Protein AF-X1F3S2-F1 (afdb_monomer_lite)

Organism: NCBI:txid412755

Secondary structure (DSSP, 8-state):
--HHHHHHHHHHHHHHHHTT----S-------GGGGT--TT--------TTS-HHHHHHHHHHHHHHHHTPEEEEES--GGGGGGS-TT-EEESSGGGGGG-SSEEEEE---

Structure (mmCIF, N/CA/C/O backbone):
data_AF-X1F3S2-F1
#
_entry.id   AF-X1F3S2-F1
#
loop_
_atom_site.group_PDB
_atom_site.id
_atom_site.type_symbol
_atom_site.label_atom_id
_atom_site.label_alt_id
_atom_site.label_comp_id
_atom_site.label_asym_id
_atom_site.label_entity_id
_atom_site.label_seq_id
_atom_site.pdbx_PDB_ins_code
_atom_site.Cartn_x
_atom_site.Cartn_y
_atom_site.Cartn_z
_atom_site.occupancy
_atom_site.B_iso_or_equiv
_atom_site.auth_seq_id
_atom_site.auth_comp_id
_atom_site.auth_asym_id
_atom_site.auth_atom_id
_atom_site.pdbx_PDB_model_num
ATOM 1 N N . MET A 1 1 ? 14.812 35.499 50.264 1.00 55.56 1 MET A N 1
ATOM 2 C CA . MET A 1 1 ? 15.473 34.637 49.257 1.00 55.56 1 MET A CA 1
ATOM 3 C C . MET A 1 1 ? 14.447 33.726 48.569 1.00 55.56 1 MET A C 1
ATOM 5 O O . MET A 1 1 ? 14.837 32.706 48.038 1.00 55.56 1 MET A O 1
ATOM 9 N N . GLU A 1 2 ? 13.157 34.105 48.549 1.00 55.97 2 GLU A N 1
ATOM 10 C CA . GLU A 1 2 ? 12.040 33.260 48.076 1.00 55.97 2 GLU A CA 1
ATOM 11 C C . GLU A 1 2 ? 11.447 33.723 46.730 1.00 55.97 2 GLU A C 1
ATOM 13 O O . GLU A 1 2 ? 10.781 32.952 46.052 1.00 55.97 2 GLU A O 1
ATOM 18 N N . GLU A 1 3 ? 11.716 34.956 46.284 1.00 54.38 3 GLU A N 1
ATOM 19 C CA . GLU A 1 3 ? 11.171 35.478 45.015 1.00 54.38 3 GLU A CA 1
ATOM 20 C C . GLU A 1 3 ? 11.882 34.941 43.761 1.00 54.38 3 GLU A C 1
ATOM 22 O O . GLU A 1 3 ? 11.318 34.991 42.670 1.00 54.38 3 GLU A O 1
ATOM 27 N N . ARG A 1 4 ? 13.114 34.422 43.886 1.00 55.22 4 ARG A N 1
ATOM 28 C CA . ARG A 1 4 ? 13.872 33.885 42.738 1.00 55.22 4 ARG A CA 1
ATOM 29 C C . ARG A 1 4 ? 13.386 32.496 42.322 1.00 55.22 4 ARG A C 1
ATOM 31 O O . ARG A 1 4 ? 13.221 32.257 41.132 1.00 55.22 4 ARG A O 1
ATOM 38 N N . ASP A 1 5 ? 13.056 31.648 43.292 1.00 56.59 5 ASP A N 1
ATOM 39 C CA . ASP A 1 5 ? 12.598 30.275 43.044 1.00 56.59 5 ASP A CA 1
ATOM 40 C C . ASP A 1 5 ? 11.200 30.225 42.411 1.00 56.59 5 ASP A C 1
ATOM 42 O O . ASP A 1 5 ? 10.873 29.287 41.684 1.00 56.59 5 ASP A O 1
ATOM 46 N N . ASN A 1 6 ? 10.366 31.243 42.654 1.00 58.62 6 ASN A N 1
ATOM 47 C CA . ASN A 1 6 ? 9.020 31.299 42.084 1.00 58.62 6 ASN A CA 1
ATOM 48 C C . ASN A 1 6 ? 9.043 31.698 40.598 1.00 58.62 6 ASN A C 1
ATOM 50 O O . ASN A 1 6 ? 8.272 31.172 39.803 1.00 58.62 6 ASN A O 1
ATOM 54 N N . LYS A 1 7 ? 9.985 32.567 40.205 1.00 61.03 7 LYS A N 1
ATOM 55 C CA . LYS A 1 7 ? 10.133 33.013 38.814 1.00 61.03 7 LYS A CA 1
ATOM 56 C C . LYS A 1 7 ? 10.701 31.919 37.904 1.00 61.03 7 LYS A C 1
ATOM 58 O O . LYS A 1 7 ? 10.229 31.754 36.787 1.00 61.03 7 LYS A O 1
ATOM 63 N N . GLU A 1 8 ? 11.657 31.128 38.394 1.00 59.09 8 GLU A N 1
ATOM 64 C CA . GLU A 1 8 ? 12.211 30.000 37.627 1.00 59.09 8 GLU A CA 1
ATOM 65 C C . GLU A 1 8 ? 11.173 28.899 37.375 1.00 59.09 8 GLU A C 1
ATOM 67 O O . GLU A 1 8 ? 11.153 28.297 36.301 1.00 59.09 8 GLU A O 1
ATOM 72 N N . ARG A 1 9 ? 10.271 28.652 38.333 1.00 61.91 9 ARG A N 1
ATOM 73 C CA . ARG A 1 9 ? 9.163 27.703 38.149 1.00 61.91 9 ARG A CA 1
ATOM 74 C C . ARG A 1 9 ? 8.175 28.173 37.090 1.00 61.91 9 ARG A C 1
ATOM 76 O O . ARG A 1 9 ? 7.742 27.355 36.277 1.00 61.91 9 ARG A O 1
ATOM 83 N N . ASP A 1 10 ? 7.869 29.466 37.069 1.00 69.94 10 ASP A N 1
ATOM 84 C CA . ASP A 1 10 ? 6.988 30.052 36.062 1.00 69.94 10 ASP A CA 1
ATOM 85 C C . ASP A 1 10 ? 7.624 29.981 34.664 1.00 69.94 10 ASP A C 1
ATOM 87 O O . ASP A 1 10 ? 6.979 29.485 33.738 1.00 69.94 10 ASP A O 1
ATOM 91 N N . ASP A 1 11 ? 8.910 30.321 34.525 1.00 72.75 11 ASP A N 1
ATOM 92 C CA . ASP A 1 11 ? 9.635 30.264 33.245 1.00 72.75 11 ASP A CA 1
ATOM 93 C C . ASP A 1 11 ? 9.742 28.826 32.694 1.00 72.75 11 ASP A C 1
ATOM 95 O O . ASP A 1 11 ? 9.535 28.586 31.500 1.00 72.75 11 ASP A O 1
ATOM 99 N N . ILE A 1 12 ? 10.006 27.838 33.559 1.00 70.75 12 ILE A N 1
ATOM 100 C CA . ILE A 1 12 ? 10.036 26.418 33.171 1.00 70.75 12 ILE A CA 1
ATOM 101 C C . ILE A 1 12 ? 8.637 25.944 32.769 1.00 70.75 12 ILE A C 1
ATOM 103 O O . ILE A 1 12 ? 8.486 25.239 31.771 1.00 70.75 12 ILE A O 1
ATOM 107 N N . SER A 1 13 ? 7.598 26.346 33.503 1.00 71.00 13 SER A N 1
ATOM 108 C CA . SER A 1 13 ? 6.221 25.965 33.181 1.00 71.00 13 SER A CA 1
ATOM 109 C C . SER A 1 13 ? 5.749 26.556 31.846 1.00 71.00 13 SER A C 1
ATOM 111 O O . SER A 1 13 ? 5.051 25.891 31.076 1.00 71.00 13 SER A O 1
ATOM 113 N N . GLU A 1 14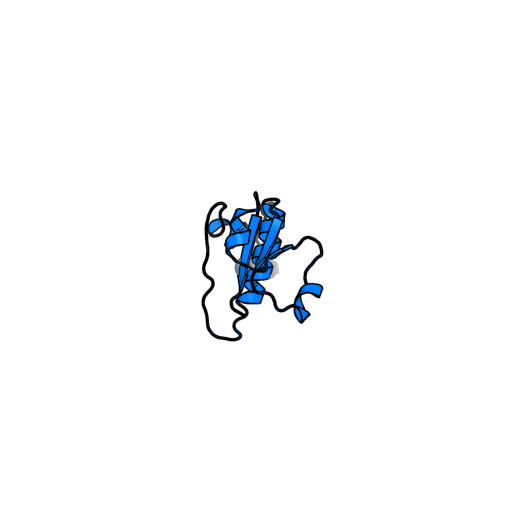 ? 6.180 27.777 31.522 1.00 74.31 14 GLU A N 1
ATOM 114 C CA . GLU A 1 14 ? 5.877 28.435 30.255 1.00 74.31 14 GLU A CA 1
ATOM 115 C C . GLU A 1 14 ? 6.669 27.812 29.094 1.00 74.31 14 GLU A C 1
ATOM 117 O O . GLU A 1 14 ? 6.129 27.609 28.001 1.00 74.31 14 GLU A O 1
ATOM 122 N N . PHE A 1 15 ? 7.923 27.420 29.345 1.00 73.88 15 PHE A N 1
ATOM 123 C CA . PHE A 1 15 ? 8.744 26.665 28.401 1.00 73.88 15 PHE A CA 1
ATOM 124 C C . PHE A 1 15 ? 8.133 25.292 28.071 1.00 73.88 15 PHE A C 1
ATOM 126 O O . PHE A 1 15 ? 8.002 24.942 26.896 1.00 73.88 15 PHE A O 1
ATOM 133 N N . LEU A 1 16 ? 7.682 24.542 29.081 1.00 71.56 16 LEU A N 1
ATOM 134 C CA . LEU A 1 16 ? 7.043 23.232 28.902 1.00 71.56 16 LEU A CA 1
ATOM 135 C C . LEU A 1 16 ? 5.702 23.335 28.158 1.00 71.56 16 LEU A C 1
ATOM 137 O O . LEU A 1 16 ? 5.420 22.517 27.278 1.00 71.56 16 LEU A O 1
ATOM 141 N N . LYS A 1 17 ? 4.922 24.395 28.413 1.00 73.88 17 LYS A N 1
ATOM 142 C CA . LYS A 1 17 ? 3.705 24.702 27.643 1.00 73.88 17 LYS A CA 1
ATOM 143 C C . LYS A 1 17 ? 3.999 25.024 26.179 1.00 73.88 17 LYS A C 1
ATOM 145 O O . LYS A 1 17 ? 3.293 24.526 25.304 1.00 73.88 17 LYS A O 1
ATOM 150 N N . LYS A 1 18 ? 5.045 25.808 25.883 1.00 70.81 18 LYS A N 1
ATOM 151 C CA . LYS A 1 18 ? 5.471 26.087 24.495 1.00 70.81 18 LYS A CA 1
ATOM 152 C C . LYS A 1 18 ? 5.952 24.834 23.760 1.00 70.81 18 LYS A C 1
ATOM 154 O O . LYS A 1 18 ? 5.763 24.745 22.552 1.00 70.81 18 LYS A O 1
ATOM 159 N N . MET A 1 19 ? 6.520 23.868 24.481 1.00 67.12 19 MET A N 1
ATOM 160 C CA . MET A 1 19 ? 6.946 22.568 23.945 1.00 67.12 19 MET A CA 1
ATOM 161 C C . MET A 1 19 ? 5.803 21.544 23.818 1.00 67.12 19 MET A C 1
ATOM 163 O O . MET A 1 19 ? 6.040 20.415 23.396 1.00 67.12 19 MET A O 1
ATOM 167 N N . GLY A 1 20 ? 4.559 21.916 24.147 1.00 57.41 20 GLY A N 1
ATOM 168 C CA . GLY A 1 20 ? 3.384 21.059 23.957 1.00 57.41 20 GLY A CA 1
ATOM 169 C C . GLY A 1 20 ? 3.217 19.953 25.004 1.00 57.41 20 GLY A C 1
ATOM 170 O O . GLY A 1 20 ? 2.377 19.073 24.825 1.00 57.41 20 GLY A O 1
ATOM 171 N N . MET A 1 21 ? 3.971 19.998 26.106 1.00 63.75 21 MET A N 1
ATOM 172 C CA . MET A 1 21 ? 3.823 19.072 27.231 1.00 63.75 21 MET A CA 1
ATOM 173 C C . MET A 1 21 ? 2.787 19.631 28.212 1.00 63.75 21 MET A C 1
ATOM 175 O O . MET A 1 21 ? 3.121 20.199 29.248 1.00 63.75 21 MET A O 1
ATOM 179 N N . ASN A 1 22 ? 1.507 19.515 27.854 1.00 61.72 22 ASN A N 1
ATOM 180 C CA . ASN A 1 22 ? 0.426 19.731 28.811 1.00 61.72 22 ASN A CA 1
ATOM 181 C C . ASN A 1 22 ? 0.280 18.476 29.676 1.00 61.72 22 ASN A C 1
ATOM 183 O O . ASN A 1 22 ? -0.177 17.436 29.198 1.00 61.72 22 ASN A O 1
ATOM 187 N N . ASP A 1 23 ? 0.652 18.588 30.948 1.00 59.47 23 ASP A N 1
ATOM 188 C CA . ASP A 1 23 ? 0.360 17.572 31.950 1.00 59.47 23 ASP A CA 1
ATOM 189 C C . ASP A 1 23 ? -1.161 17.419 32.126 1.00 59.47 23 ASP A C 1
ATOM 191 O O . ASP A 1 23 ? -1.880 18.373 32.419 1.00 59.47 23 ASP A O 1
ATOM 195 N N . GLN A 1 24 ? -1.617 16.172 31.985 1.00 55.50 24 GLN A N 1
ATOM 196 C CA . GLN A 1 24 ? -2.928 15.648 32.386 1.00 55.50 24 GLN A CA 1
ATOM 197 C C . GLN A 1 24 ? -4.149 16.027 31.531 1.00 55.50 24 GLN A C 1
ATOM 199 O O . GLN A 1 24 ? -5.086 16.692 31.965 1.00 55.50 24 GLN A O 1
ATOM 204 N N . GLN A 1 25 ? -4.232 15.392 30.366 1.00 51.31 25 GLN A N 1
ATOM 205 C CA . GLN A 1 25 ? -5.444 14.670 29.959 1.00 51.31 25 GLN A CA 1
ATOM 206 C C . GLN A 1 25 ? -5.002 13.251 29.573 1.00 51.31 25 GLN A C 1
ATOM 208 O O . GLN A 1 25 ? -3.878 13.109 29.085 1.00 51.31 25 GLN A O 1
ATOM 213 N N . PRO A 1 26 ? -5.808 12.186 29.765 1.00 44.62 26 PRO A N 1
ATOM 214 C CA . PRO A 1 26 ? -5.579 10.973 28.997 1.00 44.62 26 PRO A CA 1
ATOM 215 C C . PRO A 1 26 ? -5.722 11.420 27.549 1.00 44.62 26 PRO A C 1
ATOM 217 O O . PRO A 1 26 ? -6.828 11.718 27.100 1.00 44.62 26 PRO A O 1
ATOM 220 N N . VAL A 1 27 ? -4.596 11.615 26.866 1.00 51.16 27 VAL A N 1
ATOM 221 C CA . VAL A 1 27 ? -4.590 11.969 25.455 1.00 51.16 27 VAL A CA 1
ATOM 222 C C . VAL A 1 27 ? -5.225 10.764 24.787 1.00 51.16 27 VAL A C 1
ATOM 224 O O . VAL A 1 27 ? -4.573 9.745 24.563 1.00 51.16 27 VAL A O 1
ATOM 227 N N . ALA A 1 28 ? -6.538 10.848 24.549 1.00 52.91 28 ALA A N 1
ATOM 228 C CA . ALA A 1 28 ? -7.183 10.047 23.533 1.00 52.91 28 ALA A CA 1
ATOM 229 C C . ALA A 1 28 ? -6.229 10.100 22.337 1.00 52.91 28 ALA A C 1
ATOM 231 O O . ALA A 1 28 ? -5.758 11.205 22.030 1.00 52.91 28 ALA A O 1
ATOM 232 N N . PRO A 1 29 ? -5.847 8.940 21.770 1.00 52.91 29 PRO A N 1
ATOM 233 C CA . PRO A 1 29 ? -4.778 8.867 20.787 1.00 52.91 29 PRO A CA 1
ATOM 234 C C . PRO A 1 29 ? -5.027 9.977 19.783 1.00 52.91 29 PRO A C 1
ATOM 236 O O . PRO A 1 29 ? -6.136 10.059 19.251 1.00 52.91 29 PRO A O 1
ATOM 239 N N . VAL A 1 30 ? -4.066 10.901 19.659 1.00 56.41 30 VAL A N 1
ATOM 240 C CA . VAL A 1 30 ? -4.200 12.070 18.789 1.00 56.41 30 VAL A CA 1
ATOM 241 C C . VAL A 1 30 ? -4.614 11.513 17.442 1.00 56.41 30 VAL A C 1
ATOM 243 O O . VAL A 1 30 ? -3.822 10.811 16.816 1.00 56.41 30 VAL A O 1
ATOM 246 N N . ALA A 1 31 ? -5.885 11.715 17.080 1.00 64.25 31 ALA A N 1
ATOM 247 C CA . ALA A 1 31 ? -6.457 11.066 15.914 1.00 64.25 31 ALA A CA 1
ATOM 248 C C . ALA A 1 31 ? -5.540 11.397 14.743 1.00 64.25 31 ALA A C 1
ATOM 250 O O . ALA A 1 31 ? -5.250 12.578 14.509 1.00 64.25 31 ALA A O 1
ATOM 251 N N . ASN A 1 32 ? -5.021 10.358 14.087 1.00 81.19 32 ASN A N 1
ATOM 252 C CA . ASN A 1 32 ? -4.096 10.532 12.984 1.00 81.19 32 ASN A CA 1
ATOM 253 C C . ASN A 1 32 ? -4.770 11.496 11.996 1.00 81.19 32 ASN A C 1
ATOM 255 O O . ASN A 1 32 ? -5.954 11.338 11.706 1.00 81.19 32 ASN A O 1
ATOM 259 N N . GLN A 1 33 ? -4.079 12.535 11.518 1.00 87.94 33 GLN A N 1
ATOM 260 C CA . GLN A 1 33 ? -4.702 13.503 10.603 1.00 87.94 33 GLN A CA 1
ATOM 261 C C . GLN A 1 33 ? -5.280 12.803 9.366 1.00 87.94 33 GLN A C 1
ATOM 263 O O . GLN A 1 33 ? -6.327 13.210 8.859 1.00 87.94 33 GLN A O 1
ATOM 268 N N . TRP A 1 34 ? -4.655 11.696 8.960 1.00 91.75 34 TRP A N 1
ATOM 269 C CA . TRP A 1 34 ? -5.141 10.815 7.909 1.00 91.75 34 TRP A CA 1
ATOM 270 C C . TRP A 1 34 ? -6.529 10.236 8.196 1.00 91.75 34 TRP A C 1
ATOM 272 O O . TRP A 1 34 ? -7.293 10.055 7.259 1.00 91.75 34 TRP A O 1
ATOM 282 N N . ASP A 1 35 ? -6.930 10.053 9.457 1.00 90.44 35 ASP A N 1
ATOM 283 C CA . ASP A 1 35 ? -8.252 9.525 9.822 1.00 90.44 35 ASP A CA 1
ATOM 284 C C . ASP A 1 35 ? -9.393 10.460 9.427 1.00 90.44 35 ASP A C 1
ATOM 286 O O . ASP A 1 35 ? -10.539 10.030 9.321 1.00 90.44 35 ASP A O 1
ATOM 290 N N . ARG A 1 36 ? -9.094 11.746 9.222 1.00 89.75 36 ARG A N 1
ATOM 291 C CA . ARG A 1 36 ? -10.062 12.730 8.727 1.00 89.75 36 ARG A CA 1
ATOM 292 C C . ARG A 1 36 ? -10.168 12.726 7.204 1.00 89.75 36 ARG A C 1
ATOM 294 O O . ARG A 1 36 ? -11.151 13.230 6.674 1.00 89.75 36 ARG A O 1
ATOM 301 N N . VAL A 1 37 ? -9.154 12.205 6.518 1.00 90.94 37 VAL A N 1
ATOM 302 C CA . VAL A 1 37 ? -9.033 12.222 5.054 1.00 90.94 37 VAL A CA 1
ATOM 303 C C . VAL A 1 37 ? -9.456 10.879 4.474 1.00 90.94 37 VAL A C 1
ATOM 305 O O . VAL A 1 37 ? -10.287 10.834 3.569 1.00 90.94 37 VAL A O 1
ATOM 308 N N . ILE A 1 38 ? -8.900 9.796 5.014 1.00 91.69 38 ILE A N 1
ATOM 309 C CA . ILE A 1 38 ? -9.117 8.424 4.578 1.00 91.69 38 ILE A CA 1
ATOM 310 C C . ILE A 1 38 ? -10.403 7.894 5.204 1.00 91.69 38 ILE A C 1
ATOM 312 O O . ILE A 1 38 ? -10.542 7.819 6.423 1.00 91.69 38 ILE A O 1
ATOM 316 N N . GLN A 1 39 ? -11.347 7.539 4.344 1.00 88.56 39 GLN A N 1
ATOM 317 C CA . GLN A 1 39 ? -12.658 7.006 4.667 1.00 88.56 39 GLN A CA 1
ATOM 318 C C . GLN A 1 39 ? -12.926 5.795 3.764 1.00 88.56 39 GLN A C 1
ATOM 320 O O . GLN A 1 39 ? -12.438 5.756 2.630 1.00 88.56 39 GLN A O 1
ATOM 325 N N . PRO A 1 40 ? -13.703 4.803 4.228 1.00 88.44 40 PRO A N 1
ATOM 326 C CA . PRO A 1 40 ? -14.123 3.687 3.387 1.00 88.44 40 PRO A CA 1
ATOM 327 C C . PRO A 1 40 ? -14.857 4.152 2.118 1.00 88.44 40 PRO A C 1
ATOM 329 O O . PRO A 1 40 ? -15.436 5.239 2.084 1.00 88.44 40 PRO A O 1
ATOM 332 N N . 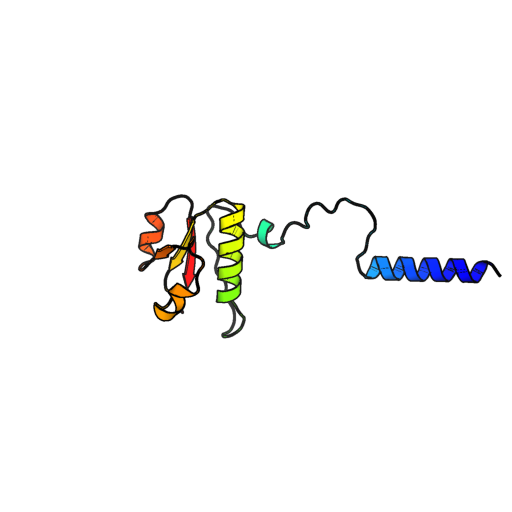ASN A 1 41 ? -14.878 3.302 1.087 1.00 89.62 41 ASN A N 1
ATOM 333 C CA . ASN A 1 41 ? -15.584 3.551 -0.181 1.00 89.62 41 ASN A CA 1
ATOM 334 C C . ASN A 1 41 ? -15.146 4.836 -0.907 1.00 89.62 41 ASN A C 1
ATOM 336 O O . ASN A 1 41 ? -15.960 5.515 -1.531 1.00 89.62 41 ASN A O 1
ATOM 340 N N . SER A 1 42 ? -13.864 5.182 -0.803 1.00 92.44 42 SER A N 1
ATOM 341 C CA . SER A 1 42 ? -13.276 6.376 -1.414 1.00 92.44 42 SER A CA 1
ATOM 342 C C . SER A 1 42 ? -12.000 6.020 -2.176 1.00 92.44 42 SER A C 1
ATOM 344 O O . SER A 1 42 ? -11.333 5.035 -1.865 1.00 92.44 42 SER A O 1
ATOM 346 N N . SER A 1 43 ? -11.648 6.841 -3.164 1.00 93.25 43 SER A N 1
ATOM 347 C CA . SER A 1 43 ? -10.397 6.725 -3.918 1.00 93.25 43 SER A CA 1
ATOM 348 C C . SER A 1 43 ? -9.565 7.989 -3.736 1.00 93.25 43 SER A C 1
ATOM 350 O O . SER A 1 43 ? -10.102 9.097 -3.740 1.00 93.25 43 SER A O 1
ATOM 352 N N . TYR A 1 44 ? -8.253 7.819 -3.589 1.00 94.94 44 TYR A N 1
ATOM 353 C CA . TYR A 1 44 ? -7.310 8.901 -3.314 1.00 94.94 44 TYR A CA 1
ATOM 354 C C . TYR A 1 44 ? -6.184 8.890 -4.343 1.00 94.94 44 TYR A C 1
ATOM 356 O O . TYR A 1 44 ? -5.731 7.825 -4.754 1.00 94.94 44 TYR A O 1
ATOM 364 N N . LEU A 1 45 ? -5.714 10.077 -4.726 1.00 94.88 45 LEU A N 1
ATOM 365 C CA . LEU A 1 45 ? -4.576 10.255 -5.623 1.00 94.88 45 LEU A CA 1
ATOM 366 C C . LEU A 1 45 ? -3.440 10.951 -4.867 1.00 94.88 45 LEU A C 1
ATOM 368 O O . LEU A 1 45 ? -3.621 12.056 -4.354 1.00 94.88 45 LEU A O 1
ATOM 372 N N . ILE A 1 46 ? -2.270 10.314 -4.814 1.00 93.81 46 ILE A N 1
ATOM 373 C CA . ILE A 1 46 ? -1.061 10.882 -4.207 1.00 93.81 46 ILE A CA 1
ATOM 374 C C . ILE A 1 46 ? -0.177 11.431 -5.328 1.00 93.81 46 ILE A C 1
ATOM 376 O O . ILE A 1 46 ? 0.337 10.677 -6.150 1.00 93.81 46 ILE A O 1
ATOM 380 N N . VAL A 1 47 ? 0.019 12.750 -5.350 1.00 93.88 47 VAL A N 1
ATOM 381 C CA . VAL A 1 47 ? 0.815 13.456 -6.369 1.00 93.88 47 VAL A CA 1
ATOM 382 C C . VAL A 1 47 ? 2.038 14.135 -5.760 1.00 93.88 47 VAL A C 1
ATOM 384 O O . VAL A 1 47 ? 2.071 14.429 -4.568 1.00 93.88 47 VAL A O 1
ATOM 387 N N . GLY A 1 48 ? 3.051 14.392 -6.587 1.00 93.19 48 GLY A N 1
ATOM 388 C CA . GLY A 1 48 ? 4.295 15.044 -6.177 1.00 93.19 48 GLY A CA 1
ATOM 389 C C . GLY A 1 48 ? 5.483 14.634 -7.044 1.00 93.19 48 GLY A C 1
ATOM 390 O O . GLY A 1 48 ? 5.407 13.661 -7.800 1.00 93.19 48 GLY A O 1
ATOM 391 N N . ASP A 1 49 ? 6.598 15.344 -6.901 1.00 93.81 49 ASP A N 1
ATOM 392 C CA . ASP A 1 49 ? 7.798 15.135 -7.716 1.00 93.81 49 ASP A CA 1
ATOM 393 C C . ASP A 1 49 ? 8.430 13.747 -7.516 1.00 93.81 49 ASP A C 1
ATOM 395 O O . ASP A 1 49 ? 8.148 13.024 -6.549 1.00 93.81 49 ASP A O 1
ATOM 399 N N . VAL A 1 50 ? 9.288 13.337 -8.450 1.00 92.06 50 VAL A N 1
ATOM 400 C CA . VAL A 1 50 ? 10.044 12.078 -8.357 1.00 92.06 50 VAL A CA 1
ATOM 401 C C . VAL A 1 50 ? 10.937 12.100 -7.110 1.00 92.06 50 VAL A C 1
ATOM 403 O O . VAL A 1 50 ? 11.561 13.108 -6.802 1.00 92.06 50 VAL A O 1
ATOM 406 N N . GLY A 1 51 ? 10.987 10.986 -6.372 1.00 91.12 51 GLY A N 1
ATOM 407 C CA . GLY A 1 51 ? 11.828 10.861 -5.172 1.00 91.12 51 GLY A CA 1
ATOM 408 C C . GLY A 1 51 ? 11.244 11.446 -3.879 1.00 91.12 51 GLY A C 1
ATOM 409 O O . GLY A 1 51 ? 11.893 11.376 -2.844 1.00 91.12 51 GLY A O 1
ATOM 410 N N . THR A 1 52 ? 10.010 11.961 -3.890 1.00 94.31 52 THR A N 1
ATOM 411 C CA . THR A 1 52 ? 9.349 12.543 -2.696 1.00 94.31 52 THR A CA 1
ATOM 412 C C . THR A 1 52 ? 8.712 11.518 -1.747 1.00 94.31 52 THR A C 1
ATOM 414 O O . THR A 1 52 ? 8.095 11.895 -0.756 1.00 94.31 52 THR A O 1
ATOM 417 N N . GLY A 1 53 ? 8.849 10.217 -2.027 1.00 94.00 53 GLY A N 1
ATOM 418 C CA . GLY A 1 53 ? 8.357 9.154 -1.142 1.00 94.00 53 GLY A CA 1
ATOM 419 C C . GLY A 1 53 ? 6.870 8.808 -1.287 1.00 94.00 53 GLY A C 1
ATOM 420 O O . GLY A 1 53 ? 6.300 8.226 -0.372 1.00 94.00 53 GLY A O 1
ATOM 421 N N . LYS A 1 54 ? 6.236 9.116 -2.428 1.00 94.69 54 LYS A N 1
ATOM 422 C CA . LYS A 1 54 ? 4.813 8.808 -2.686 1.00 94.69 54 LYS A CA 1
ATOM 423 C C . LYS A 1 54 ? 4.464 7.331 -2.488 1.00 94.69 54 LYS A C 1
ATOM 425 O O . LYS A 1 54 ? 3.555 7.037 -1.722 1.00 94.69 54 LYS A O 1
ATOM 430 N N . SER A 1 55 ? 5.206 6.415 -3.117 1.00 92.38 55 SER A N 1
ATOM 431 C CA . SER A 1 55 ? 4.960 4.974 -2.966 1.00 92.38 55 SER A CA 1
ATOM 432 C C . SER A 1 55 ? 5.176 4.527 -1.519 1.00 92.38 55 SER A C 1
ATOM 434 O O . SER A 1 55 ? 4.362 3.787 -0.984 1.00 92.38 55 SER A O 1
ATOM 436 N N . ALA A 1 56 ? 6.205 5.040 -0.832 1.00 92.75 56 ALA A N 1
ATOM 437 C CA . ALA A 1 56 ? 6.435 4.729 0.583 1.00 92.75 56 ALA A CA 1
ATOM 438 C C . ALA A 1 56 ? 5.258 5.174 1.471 1.00 92.75 56 ALA A C 1
ATOM 440 O O . ALA A 1 56 ? 4.802 4.410 2.320 1.00 92.75 56 ALA A O 1
ATOM 441 N N . LEU A 1 57 ? 4.723 6.378 1.238 1.00 94.62 57 LEU A N 1
ATOM 442 C CA . LEU A 1 57 ? 3.516 6.852 1.912 1.00 94.62 57 LEU A CA 1
ATOM 443 C C . LEU A 1 57 ? 2.301 5.977 1.574 1.00 94.62 57 LEU A C 1
ATOM 445 O O . LEU A 1 57 ? 1.528 5.649 2.469 1.00 94.62 57 LEU A O 1
ATOM 449 N N . ALA A 1 58 ? 2.139 5.579 0.311 1.00 95.12 58 ALA A N 1
ATOM 450 C CA . ALA A 1 58 ? 1.036 4.726 -0.116 1.00 95.12 58 ALA A CA 1
ATOM 451 C C . ALA A 1 58 ? 1.059 3.365 0.593 1.00 95.12 58 ALA A C 1
ATOM 453 O O . ALA A 1 58 ? 0.038 2.968 1.147 1.00 95.12 58 ALA A O 1
ATOM 454 N N . TYR A 1 59 ? 2.217 2.699 0.667 1.00 94.62 59 TYR A N 1
ATOM 455 C CA . TYR A 1 59 ? 2.370 1.443 1.410 1.00 94.62 59 TYR A CA 1
ATOM 456 C C . TYR A 1 59 ? 2.093 1.613 2.904 1.00 94.62 59 TYR A C 1
ATOM 458 O O . TYR A 1 59 ? 1.374 0.805 3.487 1.00 94.62 59 TYR A O 1
ATOM 466 N N . TYR A 1 60 ? 2.595 2.691 3.511 1.00 94.62 60 TYR A N 1
ATOM 467 C CA . TYR A 1 60 ? 2.321 2.995 4.915 1.00 94.62 60 TYR A CA 1
ATOM 468 C C . TYR A 1 60 ? 0.818 3.168 5.186 1.00 94.62 60 TYR A C 1
ATOM 470 O O . TYR A 1 60 ? 0.285 2.603 6.144 1.00 94.62 60 TYR A O 1
ATOM 478 N N . LEU A 1 61 ? 0.117 3.931 4.343 1.00 95.56 61 LEU A N 1
ATOM 479 C CA . LEU A 1 61 ? -1.328 4.131 4.469 1.00 95.56 61 LEU A CA 1
ATOM 480 C C . LEU A 1 61 ? -2.090 2.827 4.208 1.00 95.56 61 LEU A C 1
ATOM 482 O O . LEU A 1 61 ? -3.022 2.513 4.945 1.00 95.56 61 LEU A O 1
ATOM 486 N N . LEU A 1 62 ? -1.673 2.055 3.205 1.00 95.50 62 LEU A N 1
ATOM 487 C CA . LEU A 1 62 ? -2.262 0.766 2.858 1.00 95.50 62 LEU A CA 1
ATOM 488 C C . LEU A 1 62 ? -2.194 -0.213 4.039 1.00 95.50 62 LEU A C 1
ATOM 490 O O . LEU A 1 62 ? -3.210 -0.785 4.429 1.00 95.50 62 LEU A O 1
ATOM 494 N N . GLU A 1 63 ? -1.026 -0.356 4.665 1.00 94.81 63 GLU A N 1
ATOM 495 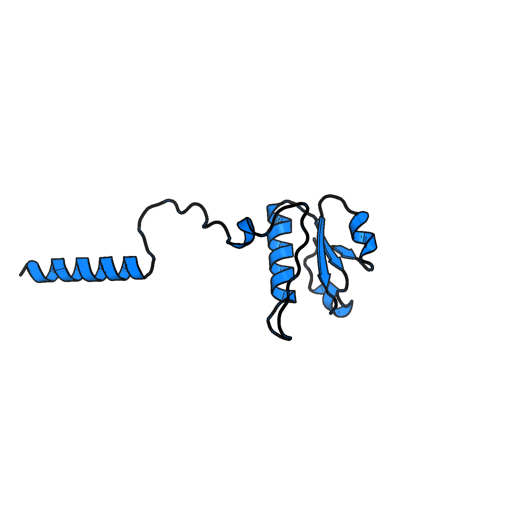C CA . GLU A 1 63 ? -0.847 -1.200 5.847 1.00 94.81 63 GLU A CA 1
ATOM 496 C C . GLU A 1 63 ? -1.656 -0.671 7.042 1.00 94.81 63 GLU A C 1
ATOM 498 O O . GLU A 1 63 ? -2.440 -1.404 7.644 1.00 94.81 63 GLU A O 1
ATOM 503 N N . THR A 1 64 ? -1.546 0.625 7.341 1.00 94.19 64 THR A N 1
ATOM 504 C CA . THR A 1 64 ? -2.224 1.243 8.493 1.00 94.19 64 THR A CA 1
ATOM 505 C C . THR A 1 64 ? -3.742 1.071 8.415 1.00 94.19 64 THR A C 1
ATOM 507 O O . THR A 1 64 ? -4.392 0.695 9.394 1.00 94.19 64 THR A O 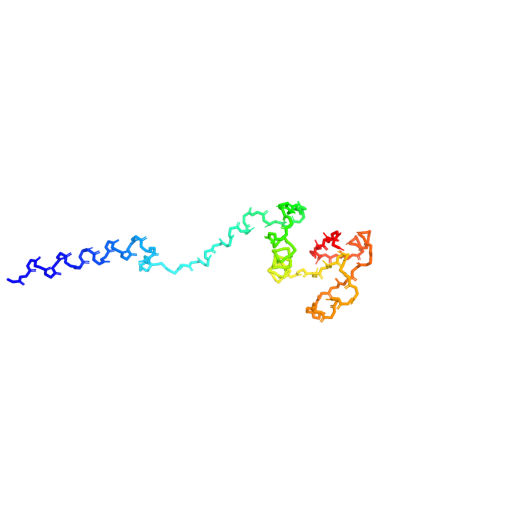1
ATOM 510 N N . TYR A 1 65 ? -4.330 1.337 7.248 1.00 95.19 65 TYR A N 1
ATOM 511 C CA . TYR A 1 65 ? -5.779 1.299 7.074 1.00 95.19 65 TYR A CA 1
ATOM 512 C C . TYR A 1 65 ? -6.323 -0.094 6.767 1.00 95.19 65 TYR A C 1
ATOM 514 O O . TYR A 1 65 ? -7.481 -0.353 7.101 1.00 95.19 65 TYR A O 1
ATOM 522 N N . SER A 1 66 ? -5.503 -1.010 6.240 1.00 95.31 66 SER A N 1
ATOM 523 C CA . SER A 1 66 ? -5.875 -2.429 6.179 1.00 95.31 66 SER A CA 1
ATOM 524 C C . SER A 1 66 ? -6.053 -3.006 7.582 1.00 95.31 66 SER A C 1
ATOM 526 O O . SER A 1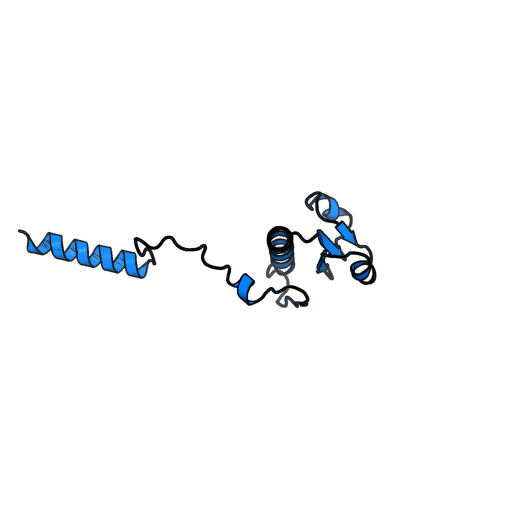 66 ? -7.089 -3.599 7.868 1.00 95.31 66 SER A O 1
ATOM 528 N N . GLN A 1 67 ? -5.129 -2.722 8.504 1.00 93.81 67 GLN A N 1
ATOM 529 C CA . GLN A 1 67 ? -5.246 -3.143 9.902 1.00 93.81 67 GLN A CA 1
ATOM 530 C C . GLN A 1 67 ? -6.417 -2.455 10.614 1.00 93.81 67 GLN A C 1
ATOM 532 O O . GLN A 1 67 ? -7.223 -3.116 11.266 1.00 93.81 67 GLN A O 1
ATOM 537 N N . LYS A 1 68 ? -6.550 -1.128 10.467 1.00 93.31 68 LYS A N 1
ATOM 538 C CA . LYS A 1 68 ? -7.595 -0.348 11.150 1.00 93.31 68 LYS A CA 1
ATOM 539 C C . LYS A 1 68 ? -9.011 -0.796 10.785 1.00 93.31 68 LYS A C 1
ATOM 541 O O . LYS A 1 68 ? -9.877 -0.841 11.656 1.00 93.31 68 LYS A O 1
ATOM 546 N N . TYR A 1 69 ? -9.254 -1.070 9.506 1.00 93.19 69 TYR A N 1
ATOM 547 C CA . TYR A 1 69 ? -10.579 -1.430 8.998 1.00 93.19 69 TYR A CA 1
ATOM 548 C C . TYR A 1 69 ? -10.749 -2.935 8.762 1.00 93.19 69 TYR A C 1
ATOM 550 O O . TYR A 1 69 ? -11.808 -3.345 8.293 1.00 93.19 69 TYR A O 1
ATOM 558 N N . ASN A 1 70 ? -9.745 -3.748 9.110 1.00 94.06 70 ASN A N 1
ATOM 559 C CA . ASN A 1 70 ? -9.712 -5.186 8.844 1.00 94.06 70 ASN A CA 1
ATOM 560 C C . ASN A 1 70 ? -9.997 -5.509 7.362 1.00 94.06 70 ASN A C 1
ATOM 562 O O . ASN A 1 70 ? -10.861 -6.324 7.039 1.00 94.06 70 ASN A O 1
ATOM 566 N N . LEU A 1 71 ? -9.290 -4.810 6.472 1.00 95.25 71 LEU A N 1
ATOM 567 C CA . LEU A 1 71 ? -9.383 -4.967 5.022 1.00 95.25 71 LEU A CA 1
ATOM 568 C C . LEU A 1 71 ? -8.199 -5.780 4.503 1.00 95.25 71 LEU A C 1
ATOM 570 O O . LEU A 1 71 ? -7.108 -5.725 5.066 1.00 95.25 71 LEU A O 1
ATOM 574 N N . LEU A 1 72 ? -8.393 -6.484 3.393 1.00 95.94 72 LEU A N 1
ATOM 575 C CA . LEU A 1 72 ? -7.319 -7.179 2.689 1.00 95.94 72 LEU A CA 1
ATOM 576 C C . LEU A 1 72 ? -6.481 -6.160 1.889 1.00 95.94 72 LEU A C 1
ATOM 578 O O . LEU A 1 72 ? -7.033 -5.519 0.986 1.00 95.94 72 LEU A O 1
ATOM 582 N N . PRO A 1 73 ?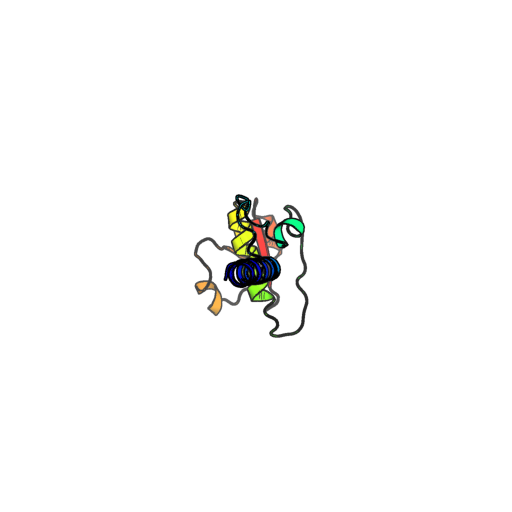 -5.182 -5.971 2.197 1.00 96.75 73 PRO A N 1
ATOM 583 C CA . PRO A 1 73 ? -4.333 -5.076 1.425 1.00 96.75 73 PRO A CA 1
ATOM 584 C C . PRO A 1 73 ? -3.959 -5.717 0.088 1.00 96.75 73 PRO A C 1
ATOM 586 O O . PRO A 1 73 ? -3.430 -6.828 0.036 1.00 96.75 73 PRO A O 1
ATOM 589 N N . ALA A 1 74 ? -4.225 -4.992 -0.993 1.00 96.19 74 ALA A N 1
ATOM 590 C CA . ALA A 1 74 ? -3.925 -5.409 -2.353 1.00 96.19 74 ALA A CA 1
ATOM 591 C C . ALA A 1 74 ? -3.015 -4.400 -3.053 1.00 96.19 74 ALA A C 1
ATOM 593 O O . ALA A 1 74 ? -3.166 -3.188 -2.874 1.00 96.19 74 ALA A O 1
ATOM 594 N N . VAL A 1 75 ? -2.095 -4.897 -3.874 1.00 95.62 75 VAL A N 1
ATOM 595 C CA . VAL A 1 75 ? -1.165 -4.070 -4.647 1.00 95.62 75 VAL A CA 1
ATOM 596 C C . VAL A 1 75 ? -1.226 -4.474 -6.110 1.00 95.62 75 VAL A C 1
ATOM 598 O O . VAL A 1 75 ? -1.096 -5.652 -6.432 1.00 95.62 75 VAL A O 1
ATOM 601 N N . VAL A 1 76 ? -1.396 -3.495 -6.992 1.00 94.31 76 VAL A N 1
ATOM 602 C CA . VAL A 1 76 ? -1.328 -3.666 -8.446 1.00 94.31 76 VAL A CA 1
ATOM 603 C C . VAL A 1 76 ? -0.067 -2.979 -8.958 1.00 94.31 76 VAL A C 1
ATOM 605 O O . VAL A 1 76 ? 0.249 -1.872 -8.521 1.00 94.31 76 VAL A O 1
ATOM 608 N N . GLY A 1 77 ? 0.635 -3.624 -9.893 1.00 88.69 77 GLY A N 1
ATOM 609 C CA . GLY A 1 77 ? 1.784 -3.024 -10.581 1.00 88.69 77 GLY A CA 1
ATOM 610 C C . GLY A 1 77 ? 3.127 -3.152 -9.855 1.00 88.69 77 GLY A C 1
ATOM 611 O O . GLY A 1 77 ? 4.106 -2.561 -10.290 1.00 88.69 77 GLY A O 1
ATOM 612 N N . LEU A 1 78 ? 3.229 -3.940 -8.776 1.00 89.62 78 LEU A N 1
ATOM 613 C CA . LEU A 1 78 ? 4.513 -4.159 -8.101 1.00 89.62 78 LEU A CA 1
ATOM 614 C C . LEU A 1 78 ? 5.432 -5.090 -8.924 1.00 89.62 78 LEU A C 1
ATOM 616 O O . LEU A 1 78 ? 5.053 -6.242 -9.180 1.00 89.62 78 LEU A O 1
ATOM 620 N N . PRO A 1 79 ? 6.662 -4.655 -9.276 1.00 88.31 79 PRO A N 1
ATOM 621 C CA . PRO A 1 79 ? 7.638 -5.492 -9.971 1.00 88.31 79 PRO A CA 1
ATOM 622 C C . PRO A 1 79 ? 7.907 -6.821 -9.256 1.00 88.31 79 PRO A C 1
ATOM 624 O O . PRO A 1 79 ? 8.038 -6.857 -8.032 1.00 88.31 79 PRO A O 1
ATOM 627 N N . ARG A 1 80 ? 8.015 -7.917 -10.023 1.00 88.62 80 ARG A N 1
ATOM 628 C CA . ARG A 1 80 ? 8.143 -9.293 -9.495 1.00 88.62 80 ARG A CA 1
ATOM 629 C C . ARG A 1 80 ? 9.306 -9.481 -8.523 1.00 88.62 80 ARG A C 1
ATOM 631 O O . ARG A 1 80 ? 9.167 -10.196 -7.543 1.00 88.62 80 ARG A O 1
ATOM 638 N N . ASP A 1 81 ? 10.425 -8.815 -8.773 1.00 90.75 81 ASP A N 1
ATOM 639 C CA . ASP A 1 81 ? 11.628 -8.828 -7.935 1.00 90.75 81 ASP A CA 1
ATOM 640 C C . ASP A 1 81 ? 11.432 -8.165 -6.561 1.00 90.75 81 ASP A C 1
ATOM 642 O O . ASP A 1 81 ? 12.214 -8.400 -5.645 1.00 90.75 81 ASP A O 1
ATOM 646 N N . LYS A 1 82 ? 10.388 -7.345 -6.405 1.00 89.06 82 LYS A N 1
ATOM 647 C CA . LYS A 1 82 ? 10.063 -6.631 -5.162 1.00 89.06 82 LYS A CA 1
ATOM 648 C C . LYS A 1 82 ? 8.897 -7.249 -4.398 1.00 89.06 82 LYS A C 1
ATOM 650 O O . LYS A 1 82 ? 8.637 -6.835 -3.274 1.00 89.06 82 LYS A O 1
ATOM 655 N N . GLN A 1 83 ? 8.198 -8.218 -4.985 1.00 90.44 83 GLN A N 1
ATOM 656 C CA . GLN A 1 83 ? 7.023 -8.847 -4.374 1.00 90.44 83 GLN A CA 1
ATOM 657 C C . GLN A 1 83 ? 7.364 -9.554 -3.057 1.00 90.44 83 GLN A C 1
ATOM 659 O O . GLN A 1 83 ? 6.594 -9.478 -2.107 1.00 90.44 83 GLN A O 1
ATOM 664 N N . GLU A 1 84 ? 8.558 -10.142 -2.964 1.00 91.94 84 GLU A N 1
ATOM 665 C CA . GLU A 1 84 ? 9.062 -10.805 -1.752 1.00 91.94 84 GLU A CA 1
ATOM 666 C C . GLU A 1 84 ? 9.316 -9.843 -0.578 1.00 91.94 84 GLU A C 1
ATOM 668 O O . GLU A 1 84 ? 9.490 -10.284 0.554 1.00 91.94 84 GLU A O 1
ATOM 673 N N . LEU A 1 85 ? 9.349 -8.527 -0.827 1.00 90.88 85 LEU A N 1
ATOM 674 C CA . LEU A 1 85 ? 9.522 -7.516 0.220 1.00 90.88 85 LEU A CA 1
ATOM 675 C C . LEU A 1 85 ? 8.217 -7.214 0.963 1.00 90.88 85 LEU A C 1
ATOM 677 O O . LEU A 1 85 ? 8.255 -6.558 2.006 1.00 90.88 85 LEU A O 1
ATOM 681 N N . LEU A 1 86 ? 7.071 -7.628 0.415 1.00 91.38 86 LEU A N 1
ATOM 682 C CA . LEU A 1 86 ? 5.784 -7.391 1.048 1.00 91.38 86 LEU A CA 1
ATOM 683 C C . LEU A 1 86 ? 5.528 -8.385 2.187 1.00 91.38 86 LEU A C 1
ATOM 685 O O . LEU A 1 86 ? 5.903 -9.554 2.092 1.00 91.38 86 LEU A O 1
ATOM 689 N N . PRO A 1 87 ? 4.833 -7.948 3.249 1.00 91.81 87 PRO A N 1
ATOM 690 C CA . PRO A 1 87 ? 4.313 -8.856 4.261 1.00 91.81 87 PRO A CA 1
ATOM 691 C C . PRO A 1 87 ? 3.373 -9.917 3.665 1.00 91.81 87 PRO A C 1
ATOM 693 O O . PRO A 1 87 ? 2.639 -9.650 2.714 1.00 91.81 87 PRO A O 1
ATOM 696 N N . GLU A 1 88 ? 3.327 -11.103 4.277 1.00 91.12 88 GLU A N 1
ATOM 697 C CA . GLU A 1 88 ? 2.558 -12.260 3.777 1.00 91.12 88 GLU A CA 1
ATOM 698 C C . GLU A 1 88 ? 1.043 -12.018 3.655 1.00 91.12 88 GLU A C 1
ATOM 700 O O . GLU A 1 88 ? 0.354 -12.732 2.931 1.00 91.12 88 GLU A O 1
ATOM 705 N N . ASN A 1 89 ? 0.497 -11.025 4.363 1.00 92.75 89 ASN A N 1
ATOM 706 C CA . ASN A 1 89 ? -0.928 -10.695 4.320 1.00 92.75 89 ASN A CA 1
ATOM 707 C C . ASN A 1 89 ? -1.333 -9.845 3.104 1.00 92.75 89 ASN A C 1
ATOM 709 O O . ASN A 1 89 ? -2.515 -9.528 2.964 1.00 92.75 89 ASN A O 1
ATOM 713 N N . PHE A 1 90 ? -0.382 -9.443 2.260 1.00 95.19 90 PHE A N 1
ATOM 714 C CA . PHE A 1 90 ? -0.651 -8.682 1.046 1.00 95.19 90 PHE A CA 1
ATOM 715 C C . PHE A 1 90 ? -0.963 -9.619 -0.114 1.00 95.19 90 PHE A C 1
ATOM 717 O O . PHE A 1 90 ? -0.290 -10.627 -0.318 1.00 95.19 90 PHE A O 1
ATOM 724 N N . ILE A 1 91 ? -1.954 -9.243 -0.920 1.00 95.19 91 ILE A N 1
ATOM 725 C CA . ILE A 1 91 ? -2.171 -9.865 -2.225 1.00 95.19 91 ILE A CA 1
ATOM 726 C C . ILE A 1 91 ? -1.614 -8.971 -3.323 1.00 95.19 91 ILE A C 1
ATOM 728 O O . ILE A 1 91 ? -1.729 -7.744 -3.281 1.00 95.19 91 ILE A O 1
ATOM 732 N N . ILE A 1 92 ? -1.014 -9.601 -4.322 1.00 94.38 92 ILE A N 1
ATOM 733 C CA . ILE A 1 92 ? -0.530 -8.922 -5.516 1.00 94.38 92 ILE A CA 1
ATOM 734 C C . ILE A 1 92 ? -1.486 -9.266 -6.647 1.00 94.38 92 ILE A C 1
ATOM 736 O O . ILE A 1 92 ? -1.812 -10.433 -6.858 1.00 94.38 92 ILE A O 1
ATOM 740 N N . LEU A 1 93 ? -1.955 -8.231 -7.327 1.00 92.94 93 LEU A N 1
ATOM 741 C CA . LEU A 1 93 ? -2.890 -8.315 -8.434 1.00 92.94 93 LEU A CA 1
ATOM 742 C C . LEU A 1 93 ? -2.161 -7.929 -9.720 1.00 92.94 93 LEU A C 1
ATOM 744 O O . LEU A 1 93 ? -1.447 -6.923 -9.758 1.00 92.94 93 LEU A O 1
ATOM 748 N N . ASP A 1 94 ? -2.352 -8.720 -10.772 1.00 88.62 94 ASP A N 1
ATOM 749 C CA . ASP A 1 94 ? -1.686 -8.480 -12.056 1.00 88.62 94 ASP A CA 1
ATOM 750 C C . ASP A 1 94 ? -2.372 -7.359 -12.856 1.00 88.62 94 ASP A C 1
ATOM 752 O O . ASP A 1 94 ? -1.722 -6.681 -13.651 1.00 88.62 94 ASP A O 1
ATOM 756 N N . ASP A 1 95 ? -3.677 -7.143 -12.644 1.00 89.94 95 ASP A N 1
ATOM 757 C CA . ASP A 1 95 ? -4.480 -6.181 -13.402 1.00 89.94 95 ASP A CA 1
ATOM 758 C C . ASP A 1 95 ? -5.466 -5.399 -12.502 1.00 89.94 95 ASP A C 1
ATOM 760 O O . ASP A 1 95 ? -6.100 -5.986 -11.619 1.00 89.94 95 ASP A O 1
ATOM 764 N N . PRO A 1 96 ? -5.671 -4.083 -12.726 1.00 90.94 96 PRO A N 1
ATOM 765 C CA . PRO A 1 96 ? -6.625 -3.285 -11.951 1.00 90.94 96 PRO A CA 1
ATOM 766 C C . PRO A 1 96 ? -8.072 -3.799 -11.964 1.00 90.94 96 PRO A C 1
ATOM 768 O O . PRO A 1 96 ? -8.829 -3.523 -11.033 1.00 90.94 96 PRO A O 1
ATOM 771 N N . SER A 1 97 ? -8.500 -4.535 -12.997 1.00 91.25 97 SER A N 1
ATOM 772 C CA . SER A 1 97 ? -9.850 -5.112 -13.040 1.00 91.25 97 SER A CA 1
ATOM 773 C C . SER A 1 97 ? -10.062 -6.176 -11.961 1.00 91.25 97 SER A C 1
ATOM 775 O O . SER A 1 97 ? -11.197 -6.396 -11.523 1.00 91.25 97 SER A O 1
ATOM 777 N N . GLU A 1 98 ? -8.986 -6.798 -11.472 1.00 91.94 98 GLU A N 1
ATOM 778 C CA . GLU A 1 98 ? -9.050 -7.824 -10.432 1.00 91.94 98 GLU A CA 1
ATOM 779 C C . GLU A 1 98 ? -9.459 -7.267 -9.076 1.00 91.94 98 GLU A C 1
ATOM 781 O O . GLU A 1 98 ? -10.055 -7.994 -8.286 1.00 91.94 98 GLU A O 1
ATOM 786 N N . CYS A 1 99 ? -9.260 -5.968 -8.837 1.00 89.75 99 CYS A N 1
ATOM 787 C CA . CYS A 1 99 ? -9.679 -5.294 -7.610 1.00 89.75 99 CYS A CA 1
ATOM 788 C C . CYS A 1 99 ? -11.171 -5.514 -7.307 1.00 89.75 99 CYS A C 1
ATOM 790 O O . CYS A 1 99 ? -11.563 -5.615 -6.150 1.00 89.75 99 CYS A O 1
ATOM 792 N N . THR A 1 100 ? -12.003 -5.644 -8.348 1.00 89.56 100 THR A N 1
ATOM 793 C CA . THR A 1 100 ? -13.455 -5.863 -8.217 1.00 89.56 100 THR A CA 1
ATOM 794 C C . THR A 1 100 ? -13.840 -7.280 -7.790 1.00 89.56 100 THR A C 1
ATOM 796 O O . THR A 1 100 ? -14.981 -7.509 -7.395 1.00 89.56 100 THR A O 1
ATOM 799 N N . LYS A 1 101 ? -12.909 -8.240 -7.857 1.00 92.56 101 LYS A N 1
ATOM 800 C CA . LYS A 1 101 ? -13.141 -9.649 -7.499 1.00 92.56 101 LYS A CA 1
ATOM 801 C C . LYS A 1 101 ? -13.024 -9.903 -5.995 1.00 92.56 101 LYS A C 1
ATOM 803 O O . LYS A 1 101 ? -13.348 -10.997 -5.539 1.00 92.56 101 LYS A O 1
ATOM 808 N N . HIS A 1 102 ? -12.542 -8.922 -5.238 1.00 90.19 102 HIS A N 1
ATOM 809 C CA . HIS A 1 102 ? -12.270 -9.051 -3.816 1.00 90.19 102 HIS A CA 1
ATOM 810 C C . HIS A 1 102 ? -13.138 -8.078 -3.020 1.00 90.19 102 HIS A C 1
ATOM 812 O O . HIS A 1 102 ? -13.102 -6.869 -3.238 1.00 90.19 102 HIS A O 1
ATOM 818 N N . GLU A 1 103 ? -13.902 -8.608 -2.070 1.00 90.88 103 GLU A N 1
ATOM 819 C CA . GLU A 1 103 ? -14.652 -7.795 -1.116 1.00 90.88 103 GLU A CA 1
ATOM 820 C C . GLU A 1 103 ? -13.756 -7.352 0.046 1.00 90.88 103 GLU A C 1
ATOM 822 O O . GLU A 1 103 ? -12.792 -8.035 0.394 1.00 90.88 103 GLU A O 1
ATOM 827 N N . ASN A 1 104 ? -14.112 -6.234 0.688 1.00 93.56 104 ASN A N 1
ATOM 828 C CA . ASN A 1 104 ? -13.420 -5.710 1.873 1.00 93.56 104 ASN A CA 1
ATOM 829 C C . ASN A 1 104 ? -11.907 -5.542 1.660 1.00 93.56 104 ASN A C 1
ATOM 831 O O . ASN A 1 104 ? -11.094 -5.908 2.509 1.00 93.56 104 ASN A O 1
ATOM 835 N N . THR A 1 105 ? -11.527 -4.986 0.514 1.00 95.00 105 THR A N 1
ATOM 836 C CA . THR A 1 105 ? -10.140 -4.684 0.167 1.00 95.00 105 THR A CA 1
ATOM 837 C C . THR A 1 105 ? -9.821 -3.209 0.323 1.00 95.00 105 THR A C 1
ATOM 839 O O . THR A 1 105 ? -10.675 -2.330 0.202 1.00 95.00 105 THR A O 1
ATOM 842 N N . ILE A 1 106 ? -8.544 -2.943 0.562 1.00 95.88 106 ILE A N 1
ATOM 843 C CA . ILE A 1 106 ? -7.927 -1.650 0.299 1.00 95.88 106 ILE A CA 1
ATOM 844 C C . ILE A 1 106 ? -6.837 -1.892 -0.737 1.00 95.88 106 ILE A C 1
ATOM 846 O O . ILE A 1 106 ? -6.025 -2.801 -0.582 1.00 95.88 106 ILE A O 1
ATOM 850 N N . THR A 1 107 ? -6.846 -1.120 -1.819 1.00 96.12 107 THR A N 1
ATOM 851 C CA . THR A 1 107 ? -5.961 -1.375 -2.956 1.00 96.12 107 THR A CA 1
ATOM 852 C C . THR A 1 107 ? -5.083 -0.176 -3.246 1.00 96.12 107 THR A C 1
ATOM 854 O O . THR A 1 107 ? -5.566 0.951 -3.348 1.00 96.12 107 THR A O 1
ATOM 857 N N . PHE A 1 108 ? -3.792 -0.439 -3.416 1.00 95.81 108 PHE A N 1
ATOM 858 C CA . PHE A 1 108 ? -2.845 0.499 -3.990 1.00 95.81 108 PHE A CA 1
ATOM 859 C C . PHE A 1 108 ? -2.523 0.080 -5.424 1.00 95.81 108 PHE A C 1
ATOM 861 O O . PHE A 1 108 ? -2.197 -1.076 -5.682 1.00 95.81 108 PHE A O 1
ATOM 868 N N . ILE A 1 109 ? -2.622 1.024 -6.353 1.00 94.44 109 ILE A N 1
ATOM 869 C CA . ILE A 1 109 ? -2.223 0.843 -7.747 1.00 94.44 109 ILE A CA 1
ATOM 870 C C . ILE A 1 109 ? -1.009 1.741 -7.955 1.00 94.44 109 ILE A C 1
ATOM 872 O O . ILE A 1 109 ? -1.146 2.963 -7.874 1.00 94.44 109 ILE A O 1
ATOM 876 N N . ASP A 1 110 ? 0.162 1.138 -8.160 1.00 86.56 110 ASP A N 1
ATOM 877 C CA . ASP A 1 110 ? 1.390 1.866 -8.489 1.00 86.56 110 ASP A CA 1
ATOM 878 C C . ASP A 1 110 ? 1.643 1.770 -9.999 1.00 86.56 110 ASP A C 1
ATOM 880 O O . ASP A 1 110 ? 1.475 0.710 -10.599 1.00 86.56 110 ASP A O 1
ATOM 884 N N . GLU A 1 111 ? 2.045 2.881 -10.614 1.00 71.94 111 GLU A N 1
ATOM 885 C CA . GLU A 1 111 ? 2.446 2.934 -12.032 1.00 71.94 111 GLU A CA 1
ATOM 886 C C . GLU A 1 111 ? 3.960 2.692 -12.210 1.00 71.94 111 GLU A C 1
ATOM 888 O O . GLU A 1 111 ? 4.501 2.932 -13.292 1.00 71.94 111 GLU A O 1
ATOM 893 N N . ALA A 1 112 ? 4.644 2.298 -11.127 1.00 58.38 112 ALA A N 1
ATOM 894 C CA . ALA A 1 112 ? 6.099 2.179 -11.029 1.00 58.38 112 ALA A CA 1
ATOM 895 C C . ALA A 1 112 ? 6.738 1.187 -12.014 1.00 58.38 112 ALA A C 1
ATOM 897 O O . ALA A 1 112 ? 6.197 0.080 -12.222 1.00 58.38 112 ALA A O 1
#

Radius of gyration: 22.44 Å; chains: 1; bounding box: 31×48×63 Å

Sequence (112 aa):
MEERDNKERDDISEFLKKMGMNDQQPVAPVANQWDRVIQPNSSYLIVGDVGTGKSALAYYLLETYSQKYNLLPAVVGLPRDKQELLPENFIILDDPSECTKHENTITFIDEA

InterPro domains:
  IPR027417 P-loop containing nucleoside triphosphate hydrolase [G3DSA:3.40.50.300] (2-112)
  IPR027417 P-loop containing nucleoside triphosphate hydrolase [SSF52540] (32-96)

Foldseek 3Di:
DPPVVVVVVVVVVVVCVVVVPDPDDPPPPPPDPVVVVDDPPDDDDQDDDPPPCSVVVVVVCLVVVCVVQVAQEEEEPDDPVCPVVDDPSYHYDPDPVCVVVDPRHDYDYDPD

pLDDT: mean 83.41, std 14.87, range [44.62, 96.75]